Protein AF-A0AAU8FML5-F1 (afdb_monomer)

Mean predicted aligned error: 4.78 Å

pLDDT: mean 91.55, std 9.44, range [45.28, 98.5]

Structure (mmCIF, N/CA/C/O backbone):
data_AF-A0AAU8FML5-F1
#
_entry.id   AF-A0AAU8FML5-F1
#
loop_
_atom_site.group_PDB
_atom_site.id
_atom_site.type_symbol
_atom_site.label_atom_id
_atom_site.label_alt_id
_atom_site.label_comp_id
_atom_site.label_asym_id
_atom_site.label_entity_id
_atom_site.label_seq_id
_atom_site.pdbx_PDB_ins_code
_atom_site.Cartn_x
_atom_site.Cartn_y
_atom_site.Cartn_z
_atom_site.occupancy
_atom_site.B_iso_or_equiv
_atom_site.auth_seq_id
_atom_site.auth_comp_id
_atom_site.auth_asym_id
_atom_site.auth_atom_id
_atom_site.pdbx_PDB_model_num
ATOM 1 N N . MET A 1 1 ? 7.411 16.273 -5.053 1.00 45.28 1 MET A N 1
ATOM 2 C CA . MET A 1 1 ? 7.820 15.891 -6.423 1.00 45.28 1 MET A CA 1
ATOM 3 C C . MET A 1 1 ? 8.509 14.543 -6.339 1.00 45.28 1 MET A C 1
ATOM 5 O O . MET A 1 1 ? 9.361 14.391 -5.474 1.00 45.28 1 MET A O 1
ATOM 9 N N . GLY A 1 2 ? 8.079 13.557 -7.129 1.00 57.53 2 GLY A N 1
ATOM 10 C CA . GLY A 1 2 ? 8.784 12.275 -7.237 1.00 57.53 2 GLY A CA 1
ATOM 11 C C . GLY A 1 2 ? 9.974 12.408 -8.175 1.00 57.53 2 GLY A C 1
ATOM 12 O O . GLY A 1 2 ? 10.019 13.340 -8.976 1.00 57.53 2 GLY A O 1
ATOM 13 N N . PHE A 1 3 ? 10.938 11.497 -8.066 1.00 64.56 3 PHE A N 1
ATOM 14 C CA . PHE A 1 3 ? 11.991 11.379 -9.070 1.00 64.56 3 PHE A CA 1
ATOM 15 C C . PHE A 1 3 ? 11.353 11.120 -10.443 1.00 64.56 3 PHE A C 1
ATOM 17 O O . PHE A 1 3 ? 10.352 10.401 -10.532 1.00 64.56 3 PHE A O 1
ATOM 24 N N . SER A 1 4 ? 11.914 11.711 -11.502 1.00 80.00 4 SER A N 1
ATOM 25 C CA . SER A 1 4 ? 11.495 11.395 -12.870 1.00 80.00 4 SER A CA 1
ATOM 26 C C . SER A 1 4 ? 11.675 9.898 -13.139 1.00 80.00 4 SER A C 1
ATOM 28 O O . SER A 1 4 ? 12.511 9.247 -12.5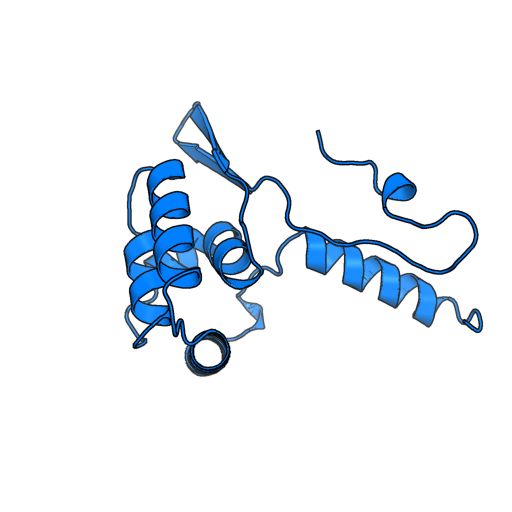10 1.00 80.00 4 SER A O 1
ATOM 30 N N . GLN A 1 5 ? 10.900 9.337 -14.073 1.00 81.38 5 GLN A N 1
ATOM 31 C CA . GLN A 1 5 ? 10.997 7.908 -14.402 1.00 81.38 5 GLN A CA 1
ATOM 32 C C . GLN A 1 5 ? 12.429 7.503 -14.781 1.00 81.38 5 GLN A C 1
ATOM 34 O O . GLN A 1 5 ? 12.905 6.466 -14.326 1.00 81.38 5 GLN A O 1
ATOM 39 N N . ASP A 1 6 ? 13.146 8.364 -15.507 1.00 84.06 6 ASP A N 1
ATOM 40 C CA . ASP A 1 6 ? 14.541 8.128 -15.896 1.00 84.06 6 ASP A CA 1
ATOM 41 C C . ASP A 1 6 ? 15.508 8.122 -14.709 1.00 84.06 6 ASP A C 1
ATOM 43 O O . ASP A 1 6 ? 16.480 7.375 -14.706 1.00 84.06 6 ASP A O 1
ATOM 47 N N . ALA A 1 7 ? 15.240 8.916 -13.669 1.00 89.31 7 ALA A N 1
ATOM 48 C CA . ALA A 1 7 ? 16.080 8.946 -12.475 1.00 89.31 7 ALA A CA 1
ATOM 49 C C . ALA A 1 7 ? 15.946 7.674 -11.619 1.00 89.31 7 ALA A C 1
ATOM 51 O O . ALA A 1 7 ? 16.789 7.430 -10.758 1.00 89.31 7 ALA A O 1
ATOM 52 N N . LYS A 1 8 ? 14.907 6.859 -11.852 1.00 91.44 8 LYS A N 1
ATOM 53 C CA . LYS A 1 8 ? 14.718 5.558 -11.192 1.00 91.44 8 LYS A CA 1
ATOM 54 C C . LYS A 1 8 ? 15.485 4.425 -11.881 1.00 91.44 8 LYS A C 1
ATOM 56 O O . LYS A 1 8 ? 15.508 3.321 -11.342 1.00 91.44 8 LYS A O 1
ATOM 61 N N . VAL A 1 9 ? 16.067 4.662 -13.058 1.00 93.12 9 VAL A N 1
ATOM 62 C CA . VAL A 1 9 ? 16.757 3.651 -13.871 1.00 93.12 9 VAL A CA 1
ATOM 63 C C . VAL A 1 9 ? 18.267 3.859 -13.773 1.00 93.12 9 VAL A C 1
ATOM 65 O O . VAL A 1 9 ? 18.762 4.980 -13.899 1.00 93.12 9 VAL A O 1
ATOM 68 N N . ASP A 1 10 ? 19.007 2.777 -13.550 1.00 92.88 10 ASP A N 1
ATOM 69 C CA . ASP A 1 10 ? 20.463 2.809 -13.595 1.00 92.88 10 ASP A CA 1
ATOM 70 C C . ASP A 1 10 ? 20.947 3.101 -15.025 1.00 92.88 10 ASP A C 1
ATOM 72 O O . ASP A 1 10 ? 20.401 2.604 -16.011 1.00 92.88 10 ASP A O 1
ATOM 76 N N . LYS A 1 11 ? 21.971 3.946 -15.154 1.00 90.25 11 LYS A N 1
ATOM 77 C CA . LYS A 1 11 ? 22.461 4.395 -16.468 1.00 90.25 11 LYS A CA 1
ATOM 78 C C . LYS A 1 11 ? 23.303 3.342 -17.188 1.00 90.25 11 LYS A C 1
ATOM 80 O O . LYS A 1 11 ? 23.465 3.434 -18.403 1.00 90.25 11 LYS A O 1
ATOM 85 N N . SER A 1 12 ? 23.858 2.394 -16.444 1.00 93.50 12 SER A N 1
ATOM 86 C CA . SER A 1 12 ? 24.842 1.421 -16.916 1.00 93.50 12 SER A CA 1
ATOM 87 C C . SER A 1 12 ? 24.275 0.005 -16.977 1.00 93.50 12 SER A C 1
ATOM 89 O O . SER A 1 12 ? 24.744 -0.800 -17.778 1.00 93.50 12 SER A O 1
ATOM 91 N N . TYR A 1 13 ? 23.267 -0.300 -16.160 1.00 89.31 13 TYR A N 1
ATOM 92 C CA . TYR A 1 13 ? 22.701 -1.637 -16.012 1.00 89.31 13 TYR A CA 1
ATOM 93 C C . TYR A 1 13 ? 21.182 -1.640 -16.220 1.00 89.31 13 TYR A C 1
ATOM 95 O O . TYR A 1 13 ? 20.521 -0.627 -15.984 1.00 89.31 13 TYR A O 1
ATOM 103 N N . PRO A 1 14 ? 20.581 -2.778 -16.620 1.00 89.50 14 PRO A N 1
ATOM 104 C CA . PRO A 1 14 ? 19.131 -2.929 -16.715 1.00 89.50 14 PRO A CA 1
ATOM 105 C C . PRO A 1 14 ? 18.517 -3.081 -15.315 1.00 89.50 14 PRO A C 1
ATOM 107 O O . PRO A 1 14 ? 17.891 -4.087 -14.991 1.00 89.50 14 PRO A O 1
ATOM 110 N N . VAL A 1 15 ? 18.696 -2.067 -14.472 1.00 92.56 15 VAL A N 1
ATOM 111 C CA . VAL A 1 15 ? 18.200 -2.011 -13.097 1.00 92.56 15 VAL A CA 1
ATOM 112 C C . VAL A 1 15 ? 17.299 -0.790 -12.957 1.00 92.56 15 VAL A C 1
ATOM 114 O O . VAL A 1 15 ? 17.649 0.303 -13.395 1.00 92.56 15 VAL A O 1
ATOM 117 N N . ARG A 1 16 ? 16.137 -0.967 -12.326 1.00 93.69 16 ARG A N 1
ATOM 118 C CA . ARG A 1 16 ? 15.240 0.123 -11.923 1.00 93.69 16 ARG A CA 1
ATOM 119 C C . ARG A 1 16 ? 14.867 -0.040 -10.461 1.00 93.69 16 ARG A C 1
ATOM 121 O O . ARG A 1 16 ? 14.555 -1.144 -10.022 1.00 93.69 16 ARG A O 1
ATOM 128 N N . VAL A 1 17 ? 14.837 1.064 -9.725 1.00 93.88 17 VAL A N 1
ATOM 129 C CA . VAL A 1 17 ? 14.369 1.092 -8.338 1.00 93.88 17 VAL A CA 1
ATOM 130 C C . VAL A 1 17 ? 12.883 1.450 -8.302 1.00 93.88 17 VAL A C 1
ATOM 132 O O . VAL A 1 17 ? 12.442 2.421 -8.918 1.00 93.88 17 VAL A O 1
ATOM 135 N N . ALA A 1 18 ? 12.108 0.671 -7.554 1.00 93.19 18 ALA A N 1
ATOM 136 C CA . ALA A 1 18 ? 10.710 0.941 -7.243 1.00 93.19 18 ALA A CA 1
ATOM 137 C C . ALA A 1 18 ? 10.569 1.069 -5.721 1.00 93.19 18 ALA A C 1
ATOM 139 O O . ALA A 1 18 ? 11.012 0.192 -4.984 1.00 93.19 18 ALA A O 1
ATOM 140 N N . TYR A 1 19 ? 9.983 2.167 -5.253 1.00 91.94 19 TYR A N 1
ATOM 141 C CA . TYR A 1 19 ? 9.804 2.454 -3.830 1.00 91.94 19 TYR A CA 1
ATOM 142 C C . TYR A 1 19 ? 8.514 3.248 -3.613 1.00 91.94 19 TYR A C 1
ATOM 144 O O . TYR A 1 19 ? 8.078 3.985 -4.504 1.00 91.94 19 TYR A O 1
ATOM 152 N N . GLN A 1 20 ? 7.919 3.089 -2.432 1.00 92.06 20 GLN A N 1
ATOM 153 C CA . GLN A 1 20 ? 6.683 3.748 -2.020 1.00 92.06 20 GLN A CA 1
ATOM 154 C C . GLN A 1 20 ? 6.785 5.262 -2.216 1.00 92.06 20 GLN A C 1
ATOM 156 O O . GLN A 1 20 ? 7.818 5.879 -1.946 1.00 92.06 20 GLN A O 1
ATOM 161 N N . PHE A 1 21 ? 5.699 5.873 -2.681 1.00 86.81 21 PHE A N 1
ATOM 162 C CA . PHE A 1 21 ? 5.638 7.310 -2.911 1.00 86.81 21 PHE A CA 1
ATOM 163 C C . PHE A 1 21 ? 4.405 7.928 -2.254 1.00 86.81 21 PHE A C 1
ATOM 165 O O . PHE A 1 21 ? 3.586 7.220 -1.673 1.00 86.81 21 PHE A O 1
ATOM 172 N N . LYS A 1 22 ? 4.301 9.262 -2.309 1.00 93.12 22 LYS A N 1
ATOM 173 C CA . LYS A 1 22 ? 3.192 9.995 -1.702 1.00 93.12 22 LYS A CA 1
ATOM 174 C C . LYS A 1 22 ? 1.855 9.452 -2.220 1.00 93.12 22 LYS A C 1
ATOM 176 O O . LYS A 1 22 ? 1.668 9.351 -3.433 1.00 93.12 22 LYS A O 1
ATOM 181 N N . VAL A 1 23 ? 0.938 9.165 -1.308 1.00 94.94 23 VAL A N 1
ATOM 182 C CA . VAL A 1 23 ? -0.474 8.915 -1.611 1.00 94.94 23 VAL A CA 1
ATOM 183 C C . VAL A 1 23 ? -1.237 10.141 -1.140 1.00 94.94 23 VAL A C 1
ATOM 185 O O . VAL A 1 23 ? -0.952 10.661 -0.057 1.00 94.94 23 VAL A O 1
ATOM 188 N N . SER A 1 24 ? -2.158 10.637 -1.960 1.00 94.44 24 SER A N 1
ATOM 189 C CA . SER A 1 24 ? -2.995 11.771 -1.593 1.00 94.44 24 SER A CA 1
ATOM 190 C C . SER A 1 24 ? -4.474 11.445 -1.655 1.00 94.44 24 SER A C 1
ATOM 192 O O . SER A 1 24 ? -4.917 10.612 -2.445 1.00 94.44 24 SER A O 1
ATOM 194 N N . GLU A 1 25 ? -5.224 12.114 -0.790 1.00 93.00 25 GLU A N 1
ATOM 195 C CA . GLU A 1 25 ? -6.676 12.052 -0.739 1.00 93.00 25 GLU A CA 1
ATOM 196 C C . GLU A 1 25 ? -7.240 13.471 -0.685 1.00 93.00 25 GLU A C 1
ATOM 198 O O . GLU A 1 25 ? -6.721 14.338 0.026 1.00 93.00 25 GLU A O 1
ATOM 203 N N . MET A 1 26 ? -8.302 13.702 -1.455 1.00 91.12 26 MET A N 1
ATOM 204 C CA . MET A 1 26 ? -9.007 14.978 -1.497 1.00 91.12 26 MET A CA 1
ATOM 205 C C . MET A 1 26 ? -10.215 14.930 -0.564 1.00 91.12 26 MET A C 1
ATOM 207 O O . MET A 1 26 ? -11.092 14.082 -0.725 1.00 91.12 26 MET A O 1
ATOM 211 N N . ASN A 1 27 ? -10.300 15.881 0.364 1.00 86.00 27 ASN A N 1
ATOM 212 C CA . ASN A 1 27 ? -11.493 16.137 1.164 1.00 86.00 27 ASN A CA 1
ATOM 213 C C . ASN A 1 27 ? -12.013 17.546 0.848 1.00 86.00 27 ASN A C 1
ATOM 215 O O . ASN A 1 27 ? -11.563 18.543 1.421 1.00 86.00 27 ASN A O 1
ATOM 219 N N . GLY A 1 28 ? -12.914 17.632 -0.135 1.00 87.50 28 GLY A N 1
ATOM 220 C CA . GLY A 1 28 ? -13.297 18.905 -0.745 1.00 87.50 28 GLY A CA 1
ATOM 221 C C . GLY A 1 28 ? -12.102 19.546 -1.455 1.00 87.50 28 GLY A C 1
ATOM 222 O O . GLY A 1 28 ? -11.507 18.937 -2.340 1.00 87.50 28 GLY A O 1
ATOM 223 N N . GLU A 1 29 ? -11.733 20.761 -1.050 1.00 89.69 29 GLU A N 1
ATOM 224 C CA . GLU A 1 29 ? -10.582 21.495 -1.605 1.00 89.69 29 GLU A CA 1
ATOM 225 C C . GLU A 1 29 ? -9.251 21.166 -0.911 1.00 89.69 29 GLU A C 1
ATOM 227 O O . GLU A 1 29 ? -8.187 21.578 -1.374 1.00 89.69 29 GLU A O 1
ATOM 232 N N . LYS A 1 30 ? -9.283 20.432 0.207 1.00 92.06 30 LYS A N 1
ATOM 233 C CA . LYS A 1 30 ? -8.081 20.105 0.975 1.00 92.06 30 LYS A CA 1
ATOM 234 C C . LYS A 1 30 ? -7.468 18.797 0.473 1.00 92.06 30 LYS A C 1
ATOM 236 O O . LYS A 1 30 ? -8.091 17.744 0.587 1.00 92.06 30 LYS A O 1
ATOM 241 N N . GLU A 1 31 ? -6.231 18.865 -0.018 1.00 94.69 31 GLU A N 1
ATOM 242 C CA . GLU A 1 31 ? -5.394 17.686 -0.270 1.00 94.69 31 GLU 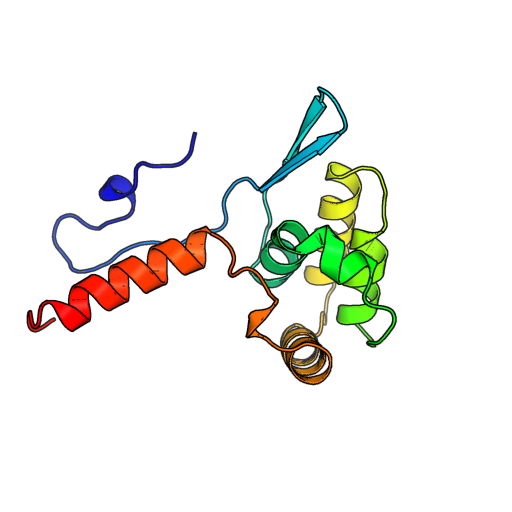A CA 1
ATOM 243 C C . GLU A 1 31 ? -4.654 17.301 1.019 1.00 94.69 31 GLU A C 1
ATOM 245 O O . GLU A 1 31 ? -3.943 18.123 1.605 1.00 94.69 31 GLU A O 1
ATOM 250 N N . SER A 1 32 ? -4.795 16.049 1.449 1.00 95.50 32 SER A N 1
ATOM 251 C CA . SER A 1 32 ? -3.952 15.445 2.484 1.00 95.50 32 SER A CA 1
ATOM 252 C C . SER A 1 32 ? -2.978 14.467 1.838 1.00 95.50 32 SER A C 1
ATOM 254 O O . SER A 1 32 ? -3.349 13.713 0.940 1.00 95.50 32 SER A O 1
ATOM 256 N N . ILE A 1 33 ? -1.722 14.482 2.286 1.00 96.12 33 ILE A N 1
ATOM 257 C CA . ILE A 1 33 ? -0.632 13.705 1.686 1.00 96.12 33 ILE A CA 1
ATOM 258 C C . ILE A 1 33 ? 0.030 12.855 2.765 1.00 96.12 33 ILE A C 1
ATOM 260 O O . ILE A 1 33 ? 0.452 13.374 3.795 1.00 96.12 33 ILE A O 1
ATOM 264 N N . VAL A 1 34 ? 0.192 11.563 2.492 1.00 97.00 34 VAL A N 1
ATOM 265 C CA . VAL A 1 34 ? 0.890 10.618 3.373 1.00 97.00 34 VAL A CA 1
ATOM 266 C C . VAL A 1 34 ? 1.942 9.833 2.596 1.00 97.00 34 VAL A C 1
ATOM 268 O O . VAL A 1 34 ? 1.881 9.724 1.371 1.00 97.00 34 VAL A O 1
ATOM 271 N N . TYR A 1 35 ? 2.913 9.278 3.316 1.00 95.81 35 TYR A N 1
ATOM 272 C CA . TYR A 1 35 ? 3.976 8.447 2.756 1.00 95.81 35 TYR A CA 1
ATOM 273 C C . TYR A 1 35 ? 3.875 7.055 3.384 1.00 95.81 35 TYR A C 1
ATOM 275 O O . TYR A 1 35 ? 4.239 6.906 4.553 1.00 95.81 35 TYR A O 1
ATOM 283 N N . PRO A 1 36 ? 3.350 6.058 2.652 1.00 96.00 36 PRO A N 1
ATOM 284 C CA . PRO A 1 36 ? 3.287 4.688 3.137 1.00 96.00 36 PRO A CA 1
ATOM 285 C C . PRO A 1 36 ? 4.684 4.143 3.441 1.00 96.00 36 PRO A C 1
ATOM 287 O O . PRO A 1 36 ? 5.660 4.489 2.771 1.00 96.00 36 PRO A O 1
ATOM 290 N N . TYR A 1 37 ? 4.772 3.270 4.436 1.00 94.88 37 TYR A N 1
ATOM 291 C CA . TYR A 1 37 ? 6.030 2.709 4.918 1.00 94.88 37 TYR A CA 1
ATOM 292 C C . TYR A 1 37 ? 6.382 1.375 4.250 1.00 94.88 37 TYR A C 1
ATOM 294 O O . TYR A 1 37 ? 7.549 1.084 3.994 1.00 94.88 37 TYR A O 1
ATOM 302 N N . THR A 1 38 ? 5.381 0.548 3.969 1.00 94.88 38 THR A N 1
ATOM 303 C CA . THR A 1 38 ? 5.525 -0.818 3.459 1.00 94.88 38 THR A CA 1
ATOM 304 C C . THR A 1 38 ? 4.626 -1.054 2.247 1.00 94.88 38 THR A C 1
ATOM 306 O O . THR A 1 38 ? 3.971 -0.150 1.734 1.00 94.88 38 THR A O 1
ATOM 309 N N . PHE A 1 39 ? 4.657 -2.266 1.693 1.00 93.88 39 PHE A N 1
ATOM 310 C CA . PHE A 1 39 ? 3.728 -2.631 0.627 1.00 93.88 39 PHE A CA 1
ATOM 311 C C . PHE A 1 39 ? 2.286 -2.658 1.149 1.00 93.88 39 PHE A C 1
ATOM 313 O O . PHE A 1 39 ? 1.383 -2.176 0.472 1.00 93.88 39 PHE A O 1
ATOM 320 N N . GLU A 1 40 ? 2.066 -3.192 2.352 1.00 96.06 40 GLU A N 1
ATOM 321 C CA . GLU A 1 40 ? 0.724 -3.482 2.851 1.00 96.06 40 GLU A CA 1
ATOM 322 C C . GLU A 1 40 ? -0.085 -2.213 3.144 1.00 96.06 40 GLU A C 1
ATOM 324 O O . GLU A 1 40 ? -1.228 -2.101 2.714 1.00 96.06 40 GLU A O 1
ATOM 329 N N . ASP A 1 41 ? 0.497 -1.226 3.822 1.00 96.56 41 ASP A N 1
ATOM 330 C CA . ASP A 1 41 ? -0.155 0.067 4.056 1.00 96.56 41 ASP A CA 1
ATOM 331 C C . ASP A 1 41 ? -0.259 0.906 2.775 1.00 96.56 41 ASP A C 1
ATOM 333 O O . ASP A 1 41 ? -1.273 1.573 2.584 1.00 96.56 41 ASP A O 1
ATOM 337 N N . SER A 1 42 ? 0.701 0.816 1.845 1.00 96.75 42 SER A N 1
ATOM 338 C CA . SER A 1 42 ? 0.560 1.433 0.514 1.00 96.75 42 SER A CA 1
ATOM 339 C C . SER A 1 42 ? -0.630 0.858 -0.253 1.00 96.75 42 SER A C 1
ATOM 341 O O . SER A 1 42 ? -1.397 1.612 -0.849 1.00 96.75 42 SER A O 1
ATOM 343 N N . LEU A 1 43 ? -0.806 -0.466 -0.218 1.00 96.56 43 LEU A N 1
ATOM 344 C CA . LEU A 1 43 ? -1.928 -1.154 -0.851 1.00 96.56 43 LEU A CA 1
ATOM 345 C C . LEU A 1 43 ? -3.258 -0.706 -0.247 1.00 96.56 43 LEU A C 1
ATOM 347 O O . LEU A 1 43 ? -4.196 -0.421 -0.988 1.00 96.56 43 LEU A O 1
ATOM 351 N N . VAL A 1 44 ? -3.332 -0.609 1.082 1.00 97.06 44 VAL A N 1
ATOM 352 C CA . VAL A 1 44 ? -4.552 -0.181 1.775 1.00 97.06 44 VAL A CA 1
ATOM 353 C C . VAL A 1 44 ? -4.867 1.287 1.494 1.00 97.06 44 VAL A C 1
ATOM 355 O O . VAL A 1 44 ? -6.015 1.600 1.198 1.00 97.06 44 VAL A O 1
ATOM 358 N N . LEU A 1 45 ? -3.878 2.185 1.535 1.00 97.31 45 LEU A N 1
ATOM 359 C CA . LEU A 1 45 ? -4.083 3.619 1.299 1.00 97.31 45 LEU A CA 1
ATOM 360 C C . LEU A 1 45 ? -4.523 3.915 -0.140 1.00 97.31 45 LEU A C 1
ATOM 362 O O . LEU A 1 45 ? -5.444 4.702 -0.339 1.00 97.31 45 LEU A O 1
ATOM 366 N N . GLU A 1 46 ? -3.930 3.258 -1.139 1.00 96.12 46 GLU A N 1
ATOM 367 C CA . GLU A 1 46 ? -4.334 3.438 -2.543 1.00 96.12 46 GLU A CA 1
ATOM 368 C C . GLU A 1 46 ? -5.678 2.775 -2.890 1.00 96.12 46 GLU A C 1
ATOM 370 O O . GLU A 1 46 ? -6.271 3.097 -3.918 1.00 96.12 46 GLU A O 1
ATOM 375 N N . ASN A 1 47 ? -6.183 1.893 -2.022 1.00 96.12 47 ASN A N 1
ATOM 376 C CA . ASN A 1 47 ? -7.471 1.207 -2.161 1.00 96.12 47 ASN A CA 1
ATOM 377 C C . ASN A 1 47 ? -8.415 1.502 -0.987 1.00 96.12 47 ASN A C 1
ATOM 379 O O . ASN A 1 47 ? -9.277 0.684 -0.661 1.00 96.12 47 ASN A O 1
ATOM 383 N N . ARG A 1 48 ? -8.263 2.651 -0.316 1.00 95.75 48 ARG A N 1
ATOM 384 C CA . ARG A 1 48 ? -8.884 2.900 0.996 1.00 95.75 48 ARG A CA 1
ATOM 385 C C . ARG A 1 48 ? -10.397 2.691 1.002 1.00 95.75 48 ARG A C 1
ATOM 387 O O . ARG A 1 48 ? -10.909 2.074 1.932 1.00 95.75 48 ARG A O 1
ATOM 394 N N . GLY A 1 49 ? -11.094 3.103 -0.058 1.00 94.44 49 GLY A N 1
ATOM 395 C CA . GLY A 1 49 ? -12.539 2.886 -0.199 1.00 94.44 49 GLY A CA 1
ATOM 396 C C . GLY A 1 49 ? -12.948 1.406 -0.189 1.00 94.44 49 GLY A C 1
ATOM 397 O O . GLY A 1 49 ? -13.943 1.044 0.434 1.00 94.44 49 GLY A O 1
ATOM 398 N N . LEU A 1 50 ? -12.149 0.526 -0.798 1.00 95.00 50 LEU A N 1
ATOM 399 C CA . LEU A 1 50 ? -12.383 -0.920 -0.761 1.00 95.00 50 LEU A CA 1
ATOM 400 C C . LEU A 1 50 ? -12.186 -1.465 0.658 1.00 95.00 50 LEU A C 1
ATOM 402 O O . LEU A 1 50 ? -13.037 -2.190 1.171 1.00 95.00 50 LEU A O 1
ATOM 406 N N . PHE A 1 51 ? -11.100 -1.072 1.328 1.00 96.19 51 PHE A N 1
ATOM 407 C CA . PHE A 1 51 ? -10.815 -1.510 2.699 1.00 96.19 51 PHE A CA 1
ATOM 408 C C . PHE A 1 51 ? -11.808 -0.963 3.734 1.00 96.19 51 PHE A C 1
ATOM 410 O O . PHE A 1 51 ? -12.060 -1.616 4.745 1.00 96.19 51 PHE A O 1
ATOM 417 N N . GLN A 1 52 ? -12.435 0.184 3.471 1.00 95.56 52 GLN A N 1
ATOM 418 C CA . GLN A 1 52 ? -13.560 0.685 4.263 1.00 95.56 52 GLN A CA 1
ATOM 419 C C . GLN A 1 52 ? -14.806 -0.206 4.132 1.00 95.56 52 GLN A C 1
ATOM 421 O O . GLN A 1 52 ? -15.521 -0.396 5.117 1.00 95.56 52 GLN A O 1
ATOM 426 N N . GLY A 1 53 ? -15.054 -0.778 2.950 1.00 92.50 53 GLY A N 1
ATOM 427 C CA . GLY A 1 53 ? -16.178 -1.688 2.692 1.00 92.50 53 GLY A CA 1
ATOM 428 C C . GLY A 1 53 ? -15.934 -3.147 3.099 1.00 92.50 53 GLY A C 1
ATOM 429 O O . GLY A 1 53 ? -16.875 -3.936 3.165 1.00 92.50 53 GLY A O 1
ATOM 430 N N . LEU A 1 54 ? -14.689 -3.526 3.394 1.00 91.94 54 LEU A N 1
ATOM 431 C CA . LEU A 1 54 ? -14.329 -4.874 3.831 1.00 91.94 54 LEU A CA 1
ATOM 432 C C . LEU A 1 54 ? -14.784 -5.132 5.278 1.00 91.94 54 LEU A C 1
ATOM 434 O O . LEU A 1 54 ? -14.193 -4.648 6.245 1.00 91.94 54 LEU A O 1
ATOM 438 N N . GLU A 1 55 ? -15.839 -5.932 5.436 1.00 84.69 55 GLU A N 1
ATOM 439 C CA . GLU A 1 55 ? -16.354 -6.353 6.751 1.00 84.69 55 GLU A CA 1
ATOM 440 C C . GLU A 1 55 ? -15.785 -7.696 7.233 1.00 84.69 55 GLU A C 1
ATOM 442 O O . GLU A 1 55 ? -15.858 -8.021 8.419 1.00 84.69 55 GLU A O 1
ATOM 447 N N . LYS A 1 56 ? -15.209 -8.480 6.315 1.00 82.06 56 LYS A N 1
ATOM 448 C CA . LYS A 1 56 ? -14.616 -9.797 6.580 1.00 82.06 56 LYS A CA 1
ATOM 449 C C . LYS A 1 56 ? -13.103 -9.671 6.763 1.00 82.06 56 LYS A C 1
ATOM 451 O O . LYS A 1 56 ? -12.477 -8.783 6.193 1.00 82.06 56 LYS A O 1
ATOM 456 N N . GLY A 1 57 ? -12.529 -10.580 7.544 1.00 87.50 57 GLY A N 1
ATOM 457 C CA . GLY A 1 57 ? -11.096 -10.624 7.834 1.00 87.50 57 GLY A CA 1
ATOM 458 C C . GLY A 1 57 ? -10.810 -10.727 9.325 1.00 87.50 57 GLY A C 1
ATOM 459 O O . GLY A 1 57 ? -11.622 -10.338 10.172 1.00 87.50 57 GLY A O 1
ATOM 460 N N . THR A 1 58 ? -9.643 -11.260 9.658 1.00 92.25 58 THR A N 1
ATOM 461 C CA . THR A 1 58 ? -9.156 -11.361 11.033 1.00 92.25 58 THR A CA 1
ATOM 462 C C . THR A 1 58 ? -7.762 -10.755 11.159 1.00 92.25 58 THR A C 1
ATOM 464 O O . THR A 1 58 ? -7.240 -10.152 10.220 1.00 92.25 58 THR A O 1
ATOM 467 N N . GLY A 1 59 ? -7.204 -10.797 12.373 1.00 94.94 59 GLY A N 1
ATOM 468 C CA . GLY A 1 59 ? -5.844 -10.342 12.651 1.00 94.94 59 GLY A CA 1
ATOM 469 C C . GLY A 1 59 ? -5.512 -8.976 12.047 1.00 94.94 59 GLY A C 1
ATOM 470 O O . GLY A 1 59 ? -6.201 -7.980 12.286 1.00 94.94 59 GLY A O 1
ATOM 471 N N . LEU A 1 60 ? -4.434 -8.950 11.265 1.00 96.88 60 LEU A N 1
ATOM 472 C CA . LEU A 1 60 ? -3.912 -7.741 10.639 1.00 96.88 60 LEU A CA 1
ATOM 473 C C . LEU A 1 60 ? -4.871 -7.162 9.587 1.00 96.88 60 LEU A C 1
ATOM 475 O O . LEU A 1 60 ? -5.040 -5.948 9.560 1.00 96.88 60 LEU A O 1
ATOM 479 N N . LEU A 1 61 ? -5.566 -7.980 8.787 1.00 96.81 61 LEU A N 1
ATOM 480 C CA . LEU A 1 61 ? -6.527 -7.472 7.796 1.00 96.81 61 LEU A CA 1
ATOM 481 C C . LEU A 1 61 ? -7.651 -6.682 8.470 1.00 96.81 61 LEU A C 1
ATOM 483 O O . LEU A 1 61 ? -7.922 -5.545 8.088 1.00 96.81 61 LEU A O 1
ATOM 487 N N . ARG A 1 62 ? -8.231 -7.222 9.550 1.00 96.75 62 ARG A N 1
ATOM 488 C CA . ARG A 1 62 ? -9.265 -6.518 10.325 1.00 96.75 62 ARG A CA 1
ATOM 489 C C . ARG A 1 62 ? -8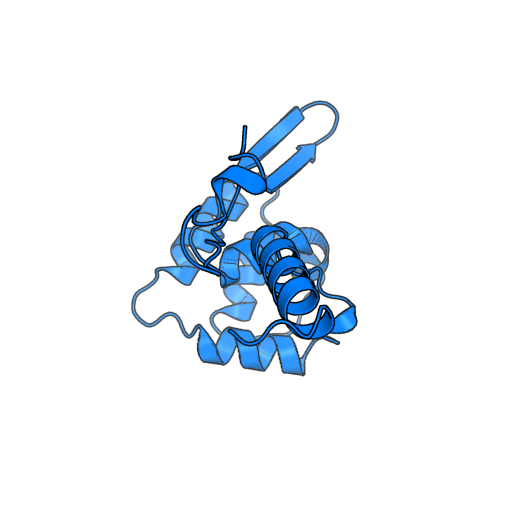.764 -5.181 10.882 1.00 96.75 62 ARG A C 1
ATOM 491 O O . ARG A 1 62 ? -9.501 -4.197 10.849 1.00 96.75 62 ARG A O 1
ATOM 498 N N . LYS A 1 63 ? -7.532 -5.146 11.398 1.00 97.62 63 LYS A N 1
ATOM 499 C CA . LYS A 1 63 ? -6.891 -3.927 11.920 1.00 97.62 63 LYS A CA 1
ATOM 500 C C . LYS A 1 63 ? -6.693 -2.877 10.820 1.00 97.62 63 LYS A C 1
ATOM 502 O O . LYS A 1 63 ? -7.036 -1.717 11.030 1.00 97.62 63 LYS A O 1
ATOM 507 N N . MET A 1 64 ? -6.236 -3.287 9.635 1.00 97.56 64 MET A N 1
ATOM 508 C CA . MET A 1 64 ? -6.062 -2.389 8.487 1.00 97.56 64 MET A CA 1
ATOM 509 C C . MET A 1 64 ? -7.401 -1.841 7.973 1.00 97.56 64 MET A C 1
ATOM 511 O O . MET A 1 64 ? -7.508 -0.640 7.735 1.00 97.56 64 MET A O 1
ATOM 515 N N . CYS A 1 65 ? -8.448 -2.671 7.883 1.00 97.12 65 CYS A N 1
ATOM 516 C CA . CYS A 1 65 ? -9.798 -2.210 7.530 1.00 97.12 65 CYS A CA 1
ATOM 517 C C . CYS A 1 65 ? -10.361 -1.229 8.571 1.00 97.12 65 CYS A C 1
ATOM 519 O O . CYS A 1 65 ? -11.009 -0.246 8.219 1.00 97.12 65 CYS A O 1
ATOM 521 N N . ALA A 1 66 ? -10.105 -1.463 9.863 1.00 97.62 66 ALA A N 1
ATOM 522 C CA . ALA A 1 66 ? -10.505 -0.539 10.923 1.00 97.62 66 ALA A CA 1
ATOM 523 C C . ALA A 1 66 ? -9.766 0.804 10.816 1.00 97.62 66 ALA A C 1
ATOM 525 O O . ALA A 1 66 ? -10.400 1.852 10.910 1.00 97.62 66 ALA A O 1
ATOM 526 N N . ALA A 1 67 ? -8.455 0.781 10.558 1.00 97.88 67 ALA A N 1
ATOM 527 C CA . ALA A 1 67 ? -7.667 1.988 10.329 1.00 97.88 67 ALA A CA 1
ATOM 528 C C . ALA A 1 67 ? -8.137 2.758 9.082 1.00 97.88 67 ALA A C 1
ATOM 530 O O . ALA A 1 67 ? -8.238 3.979 9.132 1.00 97.88 67 ALA A O 1
ATOM 531 N N . ALA A 1 68 ? -8.510 2.061 8.002 1.00 97.38 68 ALA A N 1
ATOM 532 C CA . ALA A 1 68 ? -9.033 2.675 6.777 1.00 97.38 68 ALA A CA 1
ATOM 533 C C . ALA A 1 68 ? -10.335 3.465 6.991 1.00 97.38 68 ALA A C 1
ATOM 535 O O . ALA A 1 68 ? -10.612 4.395 6.234 1.00 97.38 68 ALA A O 1
ATOM 536 N N . LYS A 1 69 ? -11.125 3.114 8.015 1.00 97.06 69 LYS A N 1
ATOM 537 C CA . LYS A 1 69 ? -12.387 3.784 8.376 1.00 97.06 69 LYS A CA 1
ATOM 538 C C . LYS A 1 69 ? -12.206 5.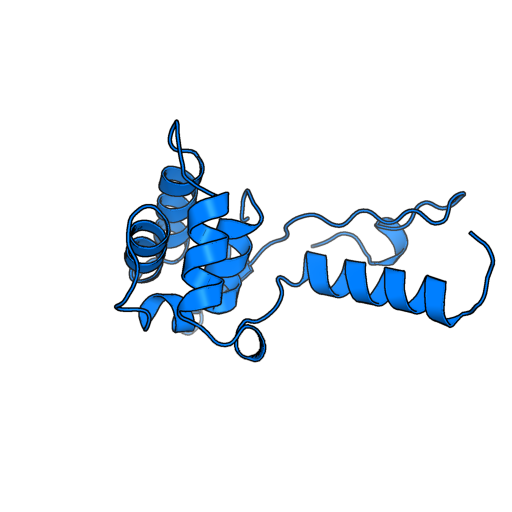053 9.210 1.00 97.06 69 LYS A C 1
ATOM 540 O O . LYS A 1 69 ? -13.182 5.777 9.394 1.00 97.06 69 LYS A O 1
ATOM 545 N N . GLU A 1 70 ? -11.008 5.326 9.728 1.00 97.31 70 GLU A N 1
ATOM 546 C CA . GLU A 1 70 ? -10.703 6.628 10.336 1.00 97.31 70 GLU A CA 1
ATOM 547 C C . GLU A 1 70 ? -10.957 7.726 9.300 1.00 97.31 70 GLU A C 1
ATOM 549 O O . GLU A 1 70 ? -10.600 7.535 8.146 1.00 97.31 70 GLU A O 1
ATOM 554 N N . THR A 1 71 ? -11.591 8.840 9.666 1.00 94.44 71 THR A N 1
ATOM 555 C CA . THR A 1 71 ? -11.993 9.869 8.691 1.00 94.44 71 THR A CA 1
ATOM 556 C C . THR A 1 71 ? -10.820 10.750 8.292 1.00 94.44 71 THR A C 1
ATOM 558 O O . THR A 1 71 ? -10.675 11.092 7.119 1.00 94.44 71 THR A O 1
ATOM 561 N N . ASP A 1 72 ? -9.949 11.071 9.245 1.00 95.69 72 ASP A N 1
ATOM 562 C CA . ASP A 1 72 ? -8.726 11.817 8.981 1.00 95.69 72 ASP A CA 1
ATOM 563 C C . ASP A 1 72 ? -7.699 10.932 8.252 1.00 95.69 72 ASP A C 1
ATOM 565 O O . ASP A 1 72 ? -7.289 9.879 8.747 1.00 95.69 72 ASP A O 1
ATOM 569 N N . PHE A 1 73 ? -7.290 11.349 7.051 1.00 96.62 73 PHE A N 1
ATOM 570 C CA . PHE A 1 73 ? -6.413 10.560 6.184 1.00 96.62 73 PHE A CA 1
ATOM 571 C C . PHE A 1 73 ? -5.008 10.358 6.770 1.00 96.62 73 PHE A C 1
ATOM 573 O O . PHE A 1 73 ? -4.444 9.263 6.687 1.00 96.62 73 PHE A O 1
ATOM 580 N N . GLU A 1 74 ? -4.449 11.380 7.419 1.00 96.94 74 GLU A N 1
ATOM 581 C CA . GLU A 1 74 ? -3.125 11.298 8.041 1.00 96.94 74 GLU A CA 1
ATOM 582 C C . GLU A 1 74 ? -3.158 10.366 9.252 1.00 96.94 74 GLU A C 1
ATOM 584 O O . GLU A 1 74 ? -2.285 9.509 9.413 1.00 96.94 74 GLU A O 1
ATOM 589 N N . LYS A 1 75 ? -4.210 10.461 10.067 1.00 98.00 75 LYS A N 1
ATOM 590 C CA . LYS A 1 75 ? -4.430 9.566 11.202 1.00 98.00 75 LYS A CA 1
ATOM 591 C C . LYS A 1 75 ? -4.704 8.130 10.754 1.00 9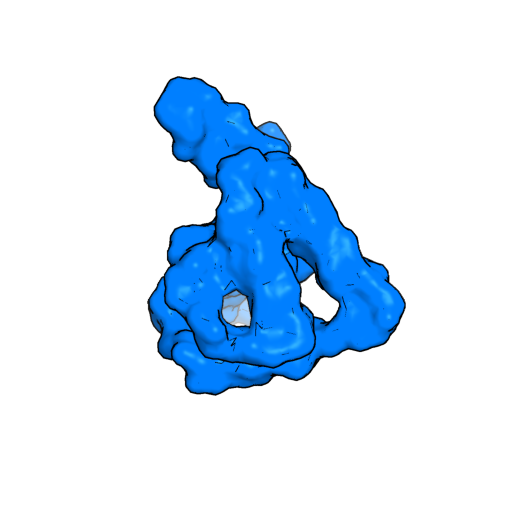8.00 75 LYS A C 1
ATOM 593 O O . LYS A 1 75 ? -4.174 7.202 11.362 1.00 98.00 75 LYS A O 1
ATOM 598 N N . SER A 1 76 ? -5.458 7.936 9.672 1.00 98.06 76 SER A N 1
ATOM 599 C CA . SER A 1 76 ? -5.652 6.632 9.021 1.00 98.06 76 SER A CA 1
ATOM 600 C C . SER A 1 76 ? -4.300 6.003 8.663 1.00 98.06 76 SER A C 1
ATOM 602 O O . SER A 1 76 ? -4.036 4.859 9.033 1.00 98.06 76 SER A O 1
ATOM 604 N N . ALA A 1 77 ? -3.406 6.760 8.019 1.00 97.94 77 ALA A N 1
ATOM 605 C CA . ALA A 1 77 ? -2.062 6.288 7.681 1.00 97.94 77 ALA A CA 1
ATOM 606 C C . ALA A 1 77 ? -1.200 5.991 8.922 1.00 97.94 77 ALA A C 1
ATOM 608 O O . ALA A 1 77 ? -0.518 4.968 8.964 1.00 97.94 77 ALA A O 1
ATOM 609 N N . GLN A 1 78 ? -1.258 6.829 9.962 1.00 98.25 78 GLN A N 1
ATOM 610 C CA . GLN A 1 78 ? -0.538 6.587 11.221 1.00 98.25 78 GLN A CA 1
ATOM 611 C C . GLN A 1 78 ? -1.012 5.313 11.932 1.00 98.25 78 GLN A C 1
ATOM 613 O O . GLN A 1 78 ? -0.193 4.556 12.458 1.00 98.25 78 GLN A O 1
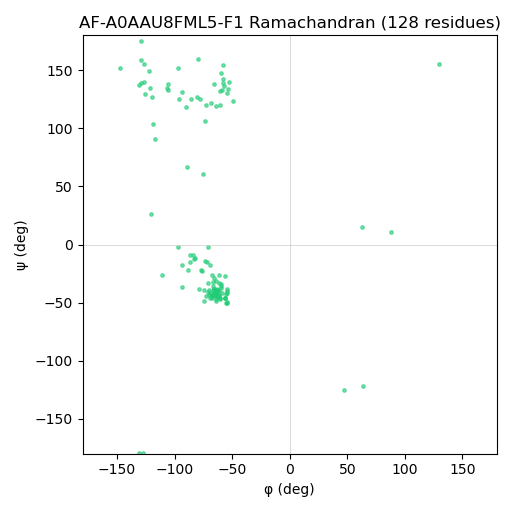ATOM 618 N N . LEU A 1 79 ? -2.323 5.057 11.943 1.00 98.50 79 LEU A N 1
ATOM 619 C CA . LEU A 1 79 ? -2.890 3.829 12.495 1.00 98.50 79 LEU A CA 1
ATOM 620 C C . LEU A 1 79 ? -2.418 2.611 11.695 1.00 98.50 79 LEU A C 1
ATOM 622 O O . LEU A 1 79 ? -1.903 1.671 12.289 1.00 98.50 79 LEU A O 1
ATOM 626 N N . MET A 1 80 ? -2.499 2.651 10.362 1.00 98.19 80 MET A N 1
ATOM 627 C CA . MET A 1 80 ? -1.986 1.574 9.502 1.00 98.19 80 MET A CA 1
ATOM 628 C C . MET A 1 80 ? -0.503 1.292 9.752 1.00 98.19 80 MET A C 1
ATOM 630 O O . MET A 1 80 ? -0.124 0.137 9.942 1.00 98.19 80 MET A O 1
ATOM 634 N N . TYR A 1 81 ? 0.322 2.341 9.825 1.00 97.94 81 TYR A N 1
ATOM 635 C CA . TYR A 1 81 ? 1.742 2.233 10.157 1.00 97.94 81 TYR A CA 1
ATOM 636 C C . TYR A 1 81 ? 1.957 1.532 11.504 1.00 97.94 81 TYR A C 1
ATOM 638 O O . TYR A 1 81 ? 2.785 0.627 11.622 1.00 97.94 81 TYR A O 1
ATOM 646 N N . LYS A 1 82 ? 1.195 1.917 12.531 1.00 98.25 82 LYS A N 1
ATOM 647 C CA . LYS A 1 82 ? 1.294 1.308 13.859 1.00 98.25 82 LYS A CA 1
ATOM 648 C C . LYS A 1 82 ? 0.950 -0.183 13.829 1.00 98.25 82 LYS A C 1
ATOM 650 O O . LYS A 1 82 ? 1.673 -0.977 14.423 1.00 98.25 82 LYS A O 1
ATOM 655 N N . GLU A 1 83 ? -0.120 -0.569 13.138 1.00 97.75 83 GLU A N 1
ATOM 656 C CA . GLU A 1 83 ? -0.551 -1.970 13.071 1.00 97.75 83 GLU A CA 1
ATOM 657 C C . GLU A 1 83 ? 0.422 -2.831 12.247 1.00 97.75 83 GLU A C 1
ATOM 659 O O . GLU A 1 83 ? 0.731 -3.957 12.635 1.00 97.75 83 GLU A O 1
ATOM 664 N N . ILE A 1 84 ? 0.961 -2.305 11.139 1.00 96.06 84 ILE A N 1
ATOM 665 C CA . ILE A 1 84 ? 1.869 -3.057 10.257 1.00 96.06 84 ILE A CA 1
ATOM 666 C C . ILE A 1 84 ? 3.290 -3.201 10.821 1.00 96.06 84 ILE A C 1
ATOM 668 O O . ILE A 1 84 ? 4.017 -4.121 10.435 1.00 96.06 84 ILE A O 1
ATOM 672 N N . THR A 1 85 ? 3.690 -2.305 11.730 1.00 96.12 85 THR A N 1
ATOM 673 C CA . THR A 1 85 ? 4.993 -2.334 12.420 1.00 96.12 85 THR A CA 1
ATOM 674 C C . THR A 1 85 ? 4.935 -2.975 13.804 1.00 96.12 85 THR A C 1
ATOM 676 O O . THR A 1 85 ? 5.972 -3.131 14.454 1.00 96.12 85 THR A O 1
ATOM 679 N N . GLU A 1 86 ? 3.749 -3.392 14.257 1.00 97.00 86 GLU A N 1
ATOM 680 C CA . GLU A 1 86 ? 3.601 -4.106 15.519 1.00 97.00 86 GLU A CA 1
ATOM 681 C C . GLU A 1 86 ? 4.449 -5.388 15.517 1.00 97.00 86 GLU A C 1
ATOM 683 O O . GLU A 1 86 ? 4.538 -6.128 14.530 1.00 97.00 86 GLU A O 1
ATOM 688 N N . LYS A 1 87 ? 5.096 -5.678 16.650 1.00 95.75 87 LYS A N 1
ATOM 689 C CA . LYS A 1 87 ? 5.912 -6.884 16.783 1.00 95.75 87 LYS A CA 1
ATOM 690 C C . LYS A 1 87 ? 5.036 -8.121 16.581 1.00 95.75 87 LYS A C 1
ATOM 692 O O . LYS A 1 87 ? 4.123 -8.379 17.355 1.00 95.75 87 LYS A O 1
ATOM 697 N N . GLY A 1 88 ? 5.376 -8.921 15.573 1.00 93.62 88 GLY A N 1
ATOM 698 C CA . GLY A 1 88 ? 4.611 -10.116 15.219 1.00 93.62 88 GLY A CA 1
ATOM 699 C C . GLY A 1 88 ? 3.460 -9.861 14.246 1.00 93.62 88 GLY A C 1
ATOM 700 O O . GLY A 1 88 ? 2.674 -10.781 14.029 1.00 93.62 88 GLY A O 1
ATOM 701 N N . ALA A 1 89 ? 3.377 -8.669 13.637 1.00 95.12 89 ALA A N 1
ATOM 702 C CA . ALA A 1 89 ? 2.444 -8.379 12.553 1.00 95.12 89 ALA A CA 1
ATOM 703 C C . ALA A 1 89 ? 2.513 -9.461 11.461 1.00 95.12 89 ALA A C 1
ATOM 705 O O . ALA A 1 89 ? 3.566 -9.763 10.890 1.00 95.12 89 ALA A O 1
ATOM 706 N N . LYS A 1 90 ? 1.362 -10.069 11.180 1.00 96.38 90 LYS A N 1
ATOM 707 C CA . LYS A 1 90 ? 1.238 -11.247 10.322 1.00 96.38 90 LYS A CA 1
ATOM 708 C C . LYS A 1 90 ? 1.030 -10.864 8.858 1.00 96.38 90 LYS A C 1
ATOM 710 O O . LYS A 1 90 ? -0.020 -11.107 8.277 1.00 96.38 90 LYS A O 1
ATOM 715 N N . LYS A 1 91 ? 2.054 -10.252 8.261 1.00 95.25 91 LYS A N 1
ATOM 716 C CA . LYS A 1 91 ? 2.046 -9.728 6.879 1.00 95.25 91 LYS A CA 1
ATOM 717 C C . LYS A 1 91 ? 1.677 -10.768 5.815 1.00 95.25 91 LYS A C 1
ATOM 719 O O . LYS A 1 91 ? 0.880 -10.493 4.925 1.00 95.25 91 LYS A O 1
ATOM 724 N N . ALA A 1 92 ? 2.210 -11.983 5.940 1.00 95.25 92 ALA A N 1
ATOM 725 C CA . ALA A 1 92 ? 1.876 -13.077 5.030 1.00 95.25 92 ALA A CA 1
ATOM 726 C C . ALA A 1 92 ? 0.405 -13.511 5.166 1.00 95.25 92 ALA A C 1
ATOM 728 O O . ALA A 1 92 ? -0.275 -13.687 4.162 1.00 95.25 92 ALA A O 1
ATOM 729 N N . GLU A 1 93 ? -0.102 -13.628 6.399 1.00 95.44 93 GLU A N 1
ATOM 730 C CA . GLU A 1 93 ? -1.509 -13.968 6.658 1.00 95.44 93 GLU A CA 1
ATOM 731 C C . GLU A 1 93 ? -2.439 -12.864 6.131 1.00 95.44 93 GLU A C 1
ATOM 733 O O . GLU A 1 93 ? -3.443 -13.172 5.500 1.00 95.44 93 GLU A O 1
ATOM 738 N N . PHE A 1 94 ? -2.064 -11.587 6.281 1.00 95.62 94 PHE A N 1
ATOM 739 C CA . PHE A 1 94 ? -2.776 -10.456 5.676 1.00 95.62 94 PHE A CA 1
ATOM 740 C C . PHE A 1 94 ? -2.922 -10.602 4.156 1.00 95.62 94 PHE A C 1
ATOM 742 O O . PHE A 1 94 ? -4.031 -10.476 3.640 1.00 95.62 94 PHE A O 1
ATOM 749 N N . ALA A 1 95 ? -1.828 -10.892 3.445 1.00 93.25 95 ALA A N 1
ATOM 750 C CA . ALA A 1 95 ? -1.864 -11.042 1.992 1.00 93.25 95 ALA A CA 1
ATOM 751 C C . ALA A 1 95 ? -2.737 -12.233 1.559 1.00 93.25 95 ALA A C 1
ATOM 753 O O . ALA A 1 95 ? -3.524 -12.111 0.621 1.00 93.25 95 ALA A O 1
ATOM 754 N N . LEU A 1 96 ? -2.635 -13.364 2.266 1.00 94.38 96 LEU A N 1
ATOM 755 C CA . LEU A 1 96 ? -3.423 -14.567 1.983 1.00 94.38 96 LEU A CA 1
ATOM 756 C C . LEU A 1 96 ? -4.917 -14.368 2.268 1.00 94.38 96 LEU A C 1
ATOM 758 O O . LEU A 1 96 ? -5.747 -14.769 1.456 1.00 94.38 96 LEU A O 1
ATOM 762 N N . GLU A 1 97 ? -5.270 -13.733 3.389 1.00 94.50 97 GLU A N 1
ATOM 763 C CA . GLU A 1 97 ? -6.666 -13.418 3.708 1.00 94.50 97 GLU A CA 1
ATOM 764 C C . GLU A 1 97 ? -7.266 -12.444 2.693 1.00 94.50 97 GLU A C 1
ATOM 766 O O . GLU A 1 97 ? -8.383 -12.661 2.223 1.00 94.50 97 GLU A O 1
ATOM 771 N N . LEU A 1 98 ? -6.532 -11.391 2.321 1.00 93.88 98 LEU A N 1
ATOM 772 C CA . LEU A 1 98 ? -7.000 -10.428 1.326 1.00 93.88 98 LEU A CA 1
ATOM 773 C C . LEU A 1 98 ? -7.263 -11.112 -0.021 1.00 93.88 98 LEU A C 1
ATOM 775 O O . LEU A 1 98 ? -8.328 -10.915 -0.601 1.00 93.88 98 LEU A O 1
ATOM 779 N N . PHE A 1 99 ? -6.332 -11.958 -0.471 1.00 91.62 99 PHE A N 1
ATOM 780 C CA . PHE A 1 99 ? -6.472 -12.746 -1.698 1.00 91.62 99 PHE A CA 1
ATOM 781 C C . PHE A 1 99 ? -7.656 -13.721 -1.645 1.00 91.62 99 PHE A C 1
ATOM 783 O O . PHE A 1 99 ? -8.290 -13.990 -2.660 1.00 91.62 99 PHE A O 1
ATOM 790 N N . TYR A 1 100 ? -7.973 -14.251 -0.462 1.00 92.12 100 TYR A N 1
ATOM 791 C CA . TYR A 1 100 ? -9.116 -15.140 -0.277 1.00 92.12 100 TYR A CA 1
ATOM 792 C C . TYR A 1 100 ? -10.458 -14.395 -0.307 1.00 92.12 100 TYR A C 1
ATOM 794 O O . TYR A 1 100 ? -11.442 -14.907 -0.842 1.00 92.12 100 TYR A O 1
ATOM 802 N N . PHE A 1 101 ? -10.530 -13.199 0.285 1.00 89.56 101 PHE A N 1
ATOM 803 C CA . PHE A 1 101 ? -11.790 -12.464 0.416 1.00 89.56 101 PHE A CA 1
ATOM 804 C C . PHE A 1 101 ? -12.114 -11.550 -0.761 1.00 89.56 101 PHE A C 1
ATOM 806 O O . PHE A 1 101 ? -13.281 -11.181 -0.901 1.00 89.56 101 PHE A O 1
ATOM 813 N N . GLN A 1 102 ? -11.127 -11.134 -1.551 1.00 89.31 102 GLN A N 1
ATOM 814 C CA . GLN A 1 102 ? -11.294 -10.156 -2.624 1.00 89.31 102 GLN A CA 1
ATOM 815 C C . GLN A 1 102 ? -10.753 -10.702 -3.940 1.00 89.31 102 GLN A C 1
ATOM 817 O O . GLN A 1 102 ? -9.690 -11.315 -3.969 1.00 89.31 102 GLN A O 1
ATOM 822 N N . ASP A 1 103 ? -11.468 -10.433 -5.032 1.00 89.62 103 ASP A N 1
ATOM 823 C CA . ASP A 1 103 ? -10.936 -10.662 -6.373 1.00 89.62 103 ASP A CA 1
ATOM 824 C C . ASP A 1 103 ? -9.727 -9.734 -6.581 1.00 89.62 103 ASP A C 1
ATOM 826 O O . ASP A 1 103 ? -9.892 -8.516 -6.523 1.00 89.62 103 ASP A O 1
ATOM 830 N N . PRO A 1 104 ? -8.515 -10.257 -6.828 1.00 86.19 104 PRO A N 1
ATOM 831 C CA . PRO A 1 104 ? -7.322 -9.431 -6.990 1.00 86.19 104 PRO A CA 1
ATOM 832 C C . PRO A 1 104 ? -7.450 -8.368 -8.085 1.00 86.19 104 PRO A C 1
ATOM 834 O O . PRO A 1 104 ? -6.813 -7.325 -7.986 1.00 86.19 104 PRO A O 1
ATOM 837 N N . ASN A 1 105 ? -8.283 -8.601 -9.104 1.00 89.94 105 ASN A N 1
ATOM 838 C CA . ASN A 1 105 ? -8.446 -7.684 -10.233 1.00 89.94 105 ASN A CA 1
ATOM 839 C C . ASN A 1 105 ? -9.143 -6.370 -9.859 1.00 89.94 105 ASN A C 1
ATOM 841 O O . ASN A 1 105 ? -9.068 -5.402 -10.613 1.00 89.94 105 ASN A O 1
ATOM 845 N N . ILE A 1 106 ? -9.835 -6.324 -8.717 1.00 92.62 106 ILE A N 1
ATOM 846 C CA . ILE A 1 106 ? -10.500 -5.102 -8.243 1.00 92.62 106 ILE A CA 1
ATOM 847 C C . ILE A 1 106 ? -9.550 -4.221 -7.418 1.00 92.62 106 ILE A C 1
ATOM 849 O O . ILE A 1 106 ? -9.865 -3.061 -7.157 1.00 92.62 106 ILE A O 1
ATOM 853 N N . LEU A 1 107 ? -8.413 -4.772 -6.976 1.00 93.50 107 LEU A N 1
ATOM 854 C CA . LEU A 1 107 ? -7.400 -4.031 -6.240 1.00 93.50 107 LEU A CA 1
ATOM 855 C C . LEU A 1 107 ? -6.541 -3.248 -7.228 1.00 93.50 107 LEU A C 1
ATOM 857 O O . LEU A 1 107 ? -5.934 -3.800 -8.144 1.00 93.50 107 LEU A O 1
ATOM 861 N N . LYS A 1 108 ? -6.422 -1.948 -6.990 1.00 94.06 108 LYS A N 1
ATOM 862 C CA . LYS A 1 108 ? -5.432 -1.113 -7.649 1.00 94.06 108 LYS A CA 1
ATOM 863 C C . LYS A 1 108 ? -4.041 -1.506 -7.153 1.00 94.06 108 LYS A C 1
ATOM 865 O O . LYS A 1 108 ? -3.748 -1.411 -5.957 1.00 94.06 108 LYS A O 1
ATOM 870 N N . THR A 1 109 ? -3.170 -1.899 -8.074 1.00 93.81 109 THR A N 1
ATOM 871 C CA . THR A 1 109 ? -1.743 -2.083 -7.789 1.00 93.81 109 THR A CA 1
ATOM 872 C C . THR A 1 109 ? -1.142 -0.751 -7.330 1.00 93.81 109 THR A C 1
ATOM 874 O O . THR A 1 109 ? -1.360 0.259 -8.004 1.00 93.81 109 THR A O 1
ATOM 877 N N . PRO A 1 110 ? -0.373 -0.708 -6.223 1.00 94.88 110 PRO A N 1
ATOM 878 C CA . PRO A 1 110 ? 0.312 0.510 -5.818 1.00 94.88 110 PRO A CA 1
ATOM 879 C C . PRO A 1 110 ? 1.161 1.079 -6.953 1.00 94.88 110 PRO A C 1
ATOM 881 O O . PRO A 1 110 ? 1.916 0.338 -7.592 1.00 94.88 110 PRO A O 1
ATOM 884 N N . LEU A 1 111 ? 1.070 2.389 -7.189 1.00 92.50 111 LEU A N 1
ATOM 885 C CA . LEU A 1 111 ? 1.600 3.023 -8.403 1.00 92.50 111 LEU A CA 1
ATOM 886 C C . LEU A 1 111 ? 3.085 2.705 -8.630 1.00 92.50 111 LEU A C 1
ATOM 888 O O . LEU A 1 111 ? 3.511 2.405 -9.741 1.00 92.50 111 LEU A O 1
ATOM 892 N N . TYR A 1 112 ? 3.892 2.723 -7.569 1.00 93.94 112 TYR A N 1
ATOM 893 C CA . TYR A 1 112 ? 5.328 2.464 -7.690 1.00 93.94 112 TYR A CA 1
ATOM 894 C C . TYR A 1 112 ? 5.654 1.036 -8.160 1.00 93.94 112 TYR A C 1
ATOM 896 O O . TYR A 1 112 ? 6.668 0.837 -8.840 1.00 93.94 112 TYR A O 1
ATOM 904 N N . ILE A 1 113 ? 4.809 0.062 -7.800 1.00 95.12 113 ILE A N 1
ATOM 905 C CA . ILE A 1 113 ? 4.915 -1.333 -8.236 1.00 95.12 113 ILE A CA 1
ATOM 906 C C . ILE A 1 113 ? 4.472 -1.435 -9.687 1.00 95.12 113 ILE A C 1
ATOM 908 O O . ILE A 1 113 ? 5.213 -1.996 -10.488 1.00 95.12 113 ILE A O 1
ATOM 912 N N . GLU A 1 114 ? 3.319 -0.856 -10.032 1.00 94.06 114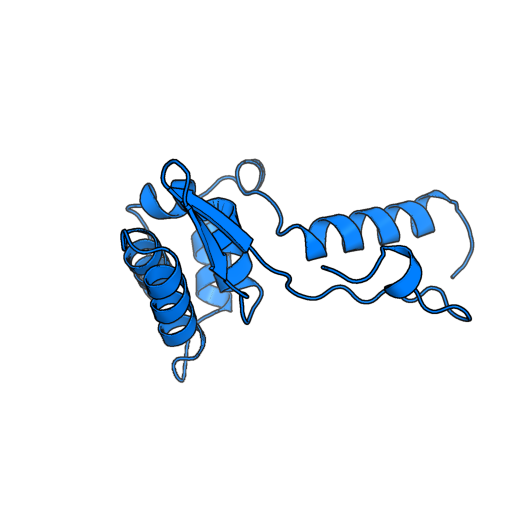 GLU A N 1
ATOM 913 C CA . GLU A 1 114 ? 2.795 -0.845 -11.403 1.00 94.06 114 GLU A CA 1
ATOM 914 C C . GLU A 1 114 ? 3.829 -0.279 -12.384 1.00 94.06 114 GLU A C 1
ATOM 916 O O . GLU A 1 114 ? 4.199 -0.937 -13.354 1.00 94.06 114 GLU A O 1
ATOM 921 N N . GLU A 1 115 ? 4.399 0.891 -12.087 1.00 93.69 115 GLU A N 1
ATOM 922 C CA . GLU A 1 115 ? 5.449 1.481 -12.920 1.00 93.69 115 GLU A CA 1
ATOM 923 C C . GLU A 1 115 ? 6.692 0.580 -13.039 1.00 93.69 115 GLU A C 1
ATOM 925 O O . GLU A 1 115 ? 7.360 0.565 -14.074 1.00 93.69 115 GLU A O 1
ATOM 930 N N . GLY A 1 116 ? 7.045 -0.141 -11.970 1.00 94.19 116 GLY A N 1
ATOM 931 C CA . GLY A 1 116 ? 8.183 -1.061 -11.960 1.00 94.19 116 GLY A CA 1
ATOM 932 C C . GLY A 1 116 ? 7.951 -2.302 -12.803 1.00 94.19 116 GLY A C 1
ATOM 933 O O . GLY A 1 116 ? 8.835 -2.684 -13.570 1.00 94.19 116 GLY A O 1
ATOM 934 N N . LEU A 1 117 ? 6.762 -2.889 -12.697 1.00 95.00 117 LEU A N 1
ATOM 935 C CA . LEU A 1 117 ? 6.362 -4.052 -13.478 1.00 95.00 117 LEU A CA 1
ATOM 936 C C . LEU A 1 117 ? 6.213 -3.701 -14.958 1.00 95.00 117 LEU A C 1
ATOM 938 O O . LEU A 1 117 ? 6.774 -4.409 -15.785 1.00 95.00 117 LEU A O 1
ATOM 942 N N . ASN A 1 118 ? 5.587 -2.569 -15.290 1.00 94.44 118 ASN A N 1
ATOM 943 C CA . ASN A 1 118 ? 5.469 -2.100 -16.676 1.00 94.44 118 ASN A CA 1
ATOM 944 C C . ASN A 1 118 ? 6.845 -1.840 -17.305 1.00 94.44 118 ASN A C 1
ATOM 946 O O . ASN A 1 118 ? 7.091 -2.176 -18.464 1.00 94.44 118 ASN A O 1
ATOM 950 N N . TRP A 1 119 ? 7.778 -1.269 -16.535 1.00 94.31 119 TRP A N 1
ATOM 951 C CA . TRP A 1 119 ? 9.153 -1.106 -17.001 1.00 94.31 119 TRP A CA 1
ATOM 952 C C . TRP A 1 119 ? 9.829 -2.458 -17.254 1.00 94.31 119 TRP A C 1
ATOM 954 O O . TRP A 1 119 ? 10.476 -2.626 -18.289 1.00 94.31 119 TRP A O 1
ATOM 964 N N . LEU A 1 120 ? 9.670 -3.421 -16.339 1.00 93.94 120 LEU A N 1
ATOM 965 C CA . LEU A 1 120 ? 10.257 -4.755 -16.467 1.00 93.94 120 LEU A CA 1
ATOM 966 C C . LEU A 1 120 ? 9.679 -5.505 -17.672 1.00 93.94 120 LEU A C 1
ATOM 968 O O . LEU A 1 120 ? 10.438 -6.041 -18.478 1.00 93.94 120 LEU A O 1
ATOM 972 N N . GLU A 1 121 ? 8.358 -5.494 -17.830 1.00 94.38 121 GLU A N 1
ATOM 973 C CA . GLU A 1 121 ? 7.664 -6.077 -18.976 1.00 94.38 121 GLU A CA 1
ATOM 974 C C . GLU A 1 121 ? 8.182 -5.478 -20.286 1.00 94.38 121 GLU A C 1
ATOM 976 O O . GLU A 1 121 ? 8.556 -6.220 -21.193 1.00 94.38 121 GLU A O 1
ATOM 981 N N . GLY A 1 122 ? 8.328 -4.152 -20.358 1.00 92.50 122 GLY A N 1
ATOM 982 C CA . GLY A 1 122 ? 8.899 -3.480 -21.524 1.00 92.50 122 GLY A CA 1
ATOM 983 C C . GLY A 1 122 ? 10.330 -3.926 -21.853 1.00 92.50 122 GLY A C 1
ATOM 984 O O . GLY A 1 122 ? 10.690 -4.012 -23.028 1.00 92.50 122 GLY A O 1
ATOM 985 N N . LYS A 1 123 ? 11.156 -4.251 -20.847 1.00 90.69 123 LYS A N 1
ATOM 986 C CA . LYS A 1 123 ? 12.509 -4.797 -21.072 1.00 90.69 123 LYS A CA 1
ATOM 987 C C . LYS A 1 123 ? 12.478 -6.224 -21.610 1.00 90.69 123 LYS A C 1
ATOM 989 O O . LYS A 1 123 ? 13.251 -6.527 -22.517 1.00 90.69 123 LYS A O 1
ATOM 994 N N . LEU A 1 124 ? 11.586 -7.063 -21.089 1.00 89.75 124 LEU A N 1
ATOM 995 C CA . LEU A 1 124 ? 11.453 -8.462 -21.502 1.00 89.75 124 LEU A CA 1
ATOM 996 C C . LEU A 1 124 ? 10.822 -8.590 -22.896 1.00 89.75 124 LEU A C 1
ATOM 998 O O . LEU A 1 124 ? 11.334 -9.319 -23.743 1.00 89.75 124 LEU A O 1
ATOM 1002 N N . ALA A 1 125 ? 9.757 -7.832 -23.166 1.00 88.69 125 ALA A N 1
ATOM 1003 C CA . ALA A 1 125 ? 9.055 -7.836 -24.449 1.00 88.69 125 ALA A CA 1
ATOM 1004 C C . ALA A 1 125 ? 9.920 -7.297 -25.601 1.00 88.69 125 ALA A C 1
ATOM 1006 O O . ALA A 1 125 ? 9.772 -7.727 -26.743 1.00 88.69 125 ALA A O 1
ATOM 1007 N N . ALA A 1 126 ? 10.866 -6.396 -25.313 1.00 76.31 126 ALA A N 1
ATOM 1008 C CA . ALA A 1 126 ? 11.802 -5.866 -26.303 1.00 76.31 126 ALA A CA 1
ATOM 1009 C C . ALA A 1 126 ? 12.865 -6.884 -26.775 1.00 76.31 126 ALA A C 1
ATOM 1011 O O . ALA A 1 126 ? 13.694 -6.535 -27.618 1.00 76.31 126 ALA A O 1
ATOM 1012 N N . GLY A 1 127 ? 12.880 -8.114 -26.239 1.00 61.25 127 GLY A N 1
ATOM 1013 C CA . GLY A 1 127 ? 13.744 -9.206 -26.702 1.00 61.25 127 GLY A CA 1
ATOM 1014 C C . GLY A 1 127 ? 15.247 -8.950 -26.553 1.00 61.25 127 GLY A C 1
ATOM 1015 O O . GLY A 1 127 ? 16.049 -9.651 -27.168 1.00 61.25 127 GLY A O 1
ATOM 1016 N N . LYS A 1 128 ? 15.657 -7.945 -25.768 1.00 55.31 128 LYS A N 1
ATOM 1017 C CA . LYS A 1 128 ? 17.075 -7.712 -25.485 1.00 55.31 128 LYS A CA 1
ATOM 1018 C C . LYS A 1 128 ? 17.534 -8.719 -24.427 1.00 55.31 128 LYS A C 1
ATOM 1020 O O . LYS A 1 128 ? 16.909 -8.762 -23.367 1.00 55.31 128 LYS A O 1
ATOM 1025 N N . PRO A 1 129 ? 18.591 -9.512 -24.682 1.00 53.91 129 PRO A N 1
ATOM 1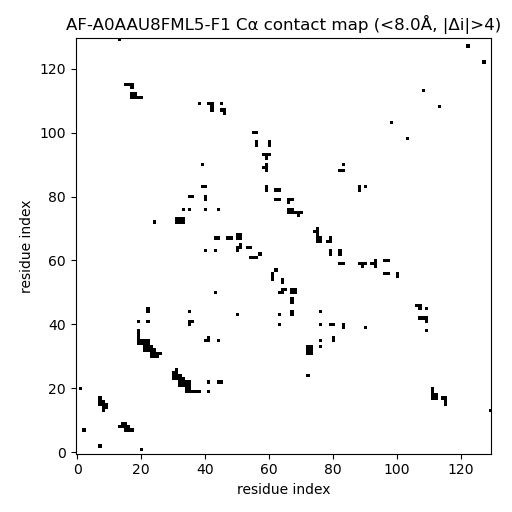026 C CA . PRO A 1 129 ? 19.173 -10.341 -23.636 1.00 53.91 129 PRO A CA 1
ATOM 1027 C C . PRO A 1 129 ? 19.626 -9.429 -22.488 1.00 53.91 129 PRO A C 1
ATOM 1029 O O . PRO A 1 129 ? 20.197 -8.363 -22.742 1.00 53.91 129 PRO A O 1
ATOM 1032 N N . LEU A 1 130 ? 19.274 -9.826 -21.261 1.00 53.38 130 LEU A N 1
ATOM 1033 C CA . LEU A 1 130 ? 19.705 -9.179 -20.018 1.00 53.38 130 LEU A CA 1
ATOM 1034 C C . LEU A 1 130 ? 21.227 -9.239 -19.868 1.00 53.38 130 LEU A C 1
ATOM 1036 O O . LEU A 1 130 ? 21.809 -10.284 -20.241 1.00 53.38 130 LEU A O 1
#

Solvent-accessible surface area (backbone atoms only — not comparable to full-atom values): 7762 Å² total; per-residue (Å²): 135,77,80,55,78,69,76,35,39,51,93,88,50,104,46,70,69,64,61,80,56,79,48,74,50,72,62,85,92,47,75,48,78,42,70,46,89,50,71,68,47,33,37,42,64,73,33,29,73,59,34,49,69,49,85,75,66,56,75,54,41,36,51,43,24,54,22,44,58,43,84,54,65,63,58,20,51,52,45,29,52,52,56,68,66,38,92,82,49,47,60,68,58,31,55,53,51,49,58,72,77,39,68,68,87,78,55,60,69,40,66,41,55,48,58,44,49,54,52,50,49,55,49,59,74,67,68,56,84,130

Sequence (130 aa):
MGFSQDAKVDKSYPVRVAYQFKVSEMNGEKESIVYPYTFEDSLVLENRGLFQGLEKGTGLLRKMCAAAKETDFEKSAQLMYKEITEKGAKKAEFALELFYFQDPNILKTPLYIEEGLNWLEGKLAAGKPL

Radius of gyration: 16.58 Å; Cα contacts (8 Å, |Δi|>4): 140; chains: 1; bounding box: 41×37×44 Å

Secondary structure (DSSP, 8-state):
-PPPGGGGB-SSSS-B------EEEEETTEEEEE---SHHHHHHHHTHHHHHH-----HHHHHHHHHHT-SSHHHHHHHHHHHHTSTT--HHHHHHHHHHHS-GGGSPPPHHHHHHHHHHHHHHHTT---

Foldseek 3Di:
DDDDQVVQADPPDRDGDFDWDWDWDDDDPDIDIDTADDQVLLQCSQVLVVLCVDPDDDQLSVQLSVLSVPPDSHSSRVSNVCQCPPVPRPVVRNVVRCVVPDPVVVGDRRPSVVSVVVSVCVVVVVVDDD

Nearest PDB structures (foldseek):
  6nwx-assembly1_A  TM=2.778E-01  e=2.418E+00  Mus musculus
  3qjp-assembly1_A  TM=3.507E-01  e=5.982E+00  Pyrococcus horikoshii
  8xqx-assembly1_F  TM=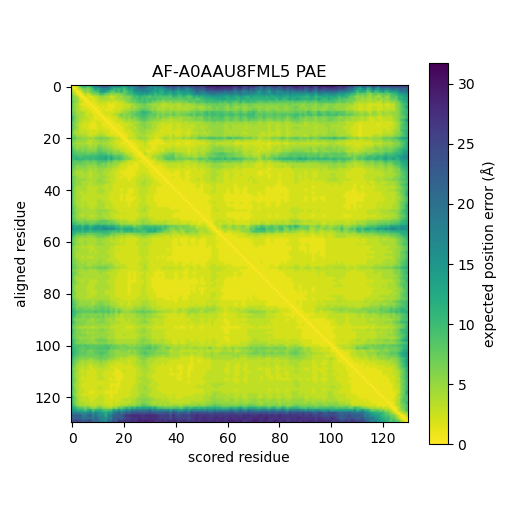1.455E-01  e=8.091E+00  Chlamydomonas reinhardtii

Organism: NCBI:txid3088362